Protein AF-A0A914FMY0-F1 (afdb_monomer)

Radius of gyration: 19.04 Å; Cα contacts (8 Å, |Δi|>4): 112; chains: 1; bounding box: 44×38×56 Å

Sequence (149 aa):
MNASTTNNNESKALAKAMAYLSIKFKTNTLVTIEIDVNPKRDPLFASNYSLMIDQNSVTFEKPFYKNETWKKYTYELLKNNMLQLFKDYIKTIGMECKPGILEYHVERILEFEHLLATNFSTDENIRKDFSRFINPKKVGDRDLFLKKF

Nearest PDB structures (foldseek):
  2o35-assembly1_B-2  TM=4.648E-01  e=8.181E+00  Sinorhizobium meliloti
  6nn8-asse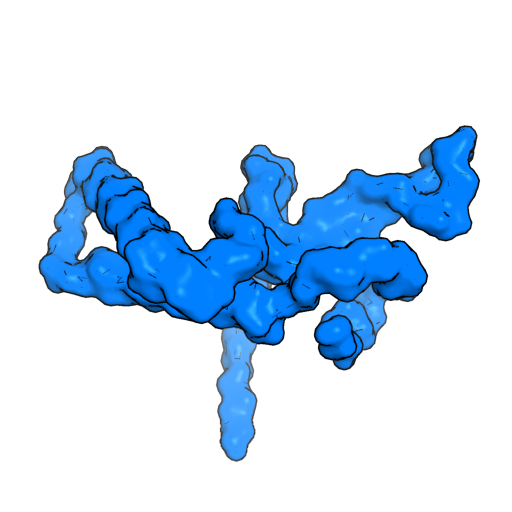mbly2_F  TM=3.853E-01  e=9.286E+00  Homo sapiens
  5oxf-assembly1_C  TM=1.979E-01  e=5.593E+00  Campylobacter jejuni

pLDDT: mean 82.82, std 15.83, range [33.44, 97.94]

Mean predicted aligned error: 8.39 Å

Solvent-accessible surface area (backbone atoms only — not comparable to full-atom values): 9305 Å² total; per-residue (Å²): 134,83,77,76,78,70,58,69,64,58,59,50,50,51,53,50,51,51,51,48,35,32,73,77,68,69,44,52,38,83,50,28,74,48,78,43,72,34,91,91,48,71,84,90,46,99,83,31,68,36,84,43,79,51,58,52,49,66,97,64,64,65,73,46,66,41,73,66,45,18,74,75,46,45,49,61,54,53,49,52,52,50,53,49,52,50,53,54,49,36,56,72,72,72,51,87,77,66,87,65,54,62,59,53,52,52,52,54,51,51,54,50,51,47,46,43,54,70,75,61,43,77,57,72,77,66,67,67,45,69,82,69,73,74,69,93,73,62,94,85,50,89,69,78,80,70,71,88,123

Secondary structure (DSSP, 8-state):
-------HHHHHHHHHHHHHHHHHH----SSEEEEEE-TTS-TTSTT-EEEEEEPPP-SS-GGGGSHHHIIIIIHHHHHHHHHHHHHHHHHHTT----TTHHHHHHHHHHHHHHHHHHHSS--HHHHT-GGGS-----TT-TTTT----

Foldseek 3Di:
DDDPPDDVVVVVVVVVVQVCCCVPVVDHAQKHWDWDFAPPDDSPDPVGIDIAIAGGDADDALVCLDDPNVVPPVVVVQLVVQLVVVVVVCVVVVHDDDPPPSSVVSVVVSVVRSCSSPPGDDDPVVVVPPVVRPDDDDPPPPCPPPDDD

Structure (mmCIF, N/CA/C/O backbone):
data_AF-A0A914FMY0-F1
#
_entry.id   AF-A0A914FMY0-F1
#
loop_
_atom_site.group_PDB
_atom_site.id
_atom_site.type_symbol
_atom_site.label_atom_id
_atom_site.label_alt_id
_atom_site.label_comp_id
_atom_site.label_asym_id
_atom_site.label_entity_id
_atom_site.label_seq_id
_atom_site.pdbx_PDB_ins_code
_atom_site.Cartn_x
_atom_site.Cartn_y
_atom_site.Cartn_z
_atom_site.occupancy
_atom_site.B_iso_or_equiv
_atom_site.auth_seq_id
_atom_site.auth_comp_id
_atom_site.auth_asym_id
_atom_site.auth_atom_id
_atom_site.pdbx_PDB_model_num
ATOM 1 N N . MET A 1 1 ? 17.159 -23.790 13.108 1.00 35.50 1 MET A N 1
ATOM 2 C CA . MET A 1 1 ? 15.981 -22.911 12.943 1.00 35.50 1 MET A CA 1
ATOM 3 C C . MET A 1 1 ? 15.170 -23.465 11.790 1.00 35.50 1 MET A C 1
ATOM 5 O O . MET A 1 1 ? 15.625 -23.394 10.657 1.00 35.50 1 MET A O 1
ATOM 9 N N . ASN A 1 2 ? 14.050 -24.122 12.087 1.00 33.44 2 ASN A N 1
ATOM 10 C CA . ASN A 1 2 ? 13.209 -24.738 11.064 1.00 33.44 2 ASN A CA 1
ATOM 11 C C . ASN A 1 2 ? 12.469 -23.633 10.313 1.00 33.44 2 ASN A C 1
ATOM 13 O O . ASN A 1 2 ? 11.680 -22.903 10.911 1.00 33.44 2 ASN A O 1
ATOM 17 N N . ALA A 1 3 ? 12.755 -23.502 9.018 1.00 42.53 3 ALA A N 1
ATOM 18 C CA . ALA A 1 3 ? 11.942 -22.710 8.116 1.00 42.53 3 ALA A CA 1
ATOM 19 C C . ALA A 1 3 ? 10.516 -23.268 8.178 1.00 42.53 3 ALA A C 1
ATOM 21 O O . ALA A 1 3 ? 10.271 -24.408 7.788 1.00 42.53 3 ALA A O 1
ATOM 22 N N . SER A 1 4 ? 9.607 -22.480 8.748 1.00 48.59 4 SER A N 1
ATOM 23 C CA . SER A 1 4 ? 8.172 -22.731 8.708 1.00 48.59 4 SER A CA 1
ATOM 24 C C . SER A 1 4 ? 7.777 -22.999 7.256 1.00 48.59 4 SER A C 1
ATOM 26 O O . SER A 1 4 ? 7.892 -22.117 6.403 1.00 48.59 4 SER A O 1
ATOM 28 N N . THR A 1 5 ? 7.374 -24.234 6.960 1.00 47.59 5 THR A N 1
ATOM 29 C CA . THR A 1 5 ? 6.731 -24.611 5.702 1.00 47.59 5 THR A CA 1
ATOM 30 C C . THR A 1 5 ? 5.421 -23.849 5.613 1.00 47.59 5 THR A C 1
ATOM 32 O O . THR A 1 5 ? 4.394 -24.297 6.120 1.00 47.59 5 THR A O 1
ATOM 35 N N . THR A 1 6 ? 5.473 -22.670 5.000 1.00 53.84 6 THR A N 1
ATOM 36 C CA . THR A 1 6 ? 4.293 -21.883 4.656 1.00 53.84 6 THR A CA 1
ATOM 37 C C . THR A 1 6 ? 3.367 -22.790 3.857 1.00 53.84 6 THR A C 1
ATOM 39 O O . THR A 1 6 ? 3.786 -23.416 2.878 1.00 53.84 6 THR A O 1
ATOM 42 N N . ASN A 1 7 ? 2.129 -22.940 4.316 1.00 60.47 7 ASN A N 1
ATOM 43 C CA . ASN A 1 7 ? 1.181 -23.858 3.712 1.00 60.47 7 ASN A CA 1
ATOM 44 C C . ASN A 1 7 ? 0.928 -23.389 2.269 1.00 60.47 7 ASN A C 1
ATOM 46 O O . ASN A 1 7 ? 0.401 -22.301 2.052 1.00 60.47 7 ASN A O 1
ATOM 50 N N . ASN A 1 8 ? 1.335 -24.183 1.271 1.00 73.19 8 ASN A N 1
ATOM 51 C CA . ASN A 1 8 ? 1.338 -23.823 -0.161 1.00 73.19 8 ASN A CA 1
ATOM 52 C C . ASN A 1 8 ? -0.014 -23.243 -0.643 1.00 73.19 8 ASN A C 1
ATOM 54 O O . ASN A 1 8 ? -0.082 -22.456 -1.587 1.00 73.19 8 ASN A O 1
ATOM 58 N N . ASN A 1 9 ? -1.108 -23.602 0.029 1.00 84.00 9 ASN A N 1
ATOM 59 C CA . ASN A 1 9 ? -2.449 -23.107 -0.259 1.00 84.00 9 ASN A CA 1
ATOM 60 C C . ASN A 1 9 ? -2.655 -21.629 0.111 1.00 84.00 9 ASN A C 1
ATOM 62 O O . ASN A 1 9 ? -3.293 -20.908 -0.654 1.00 84.00 9 ASN A O 1
ATOM 66 N N . GLU A 1 10 ? -2.092 -21.159 1.223 1.00 87.31 10 GLU A N 1
ATOM 67 C CA . GLU A 1 10 ? -2.210 -19.763 1.669 1.00 87.31 10 GLU A CA 1
ATOM 68 C C . GLU A 1 10 ? -1.428 -18.834 0.741 1.00 87.31 10 GLU A C 1
ATOM 70 O O . GLU A 1 10 ? -1.958 -17.828 0.272 1.00 87.31 10 GLU A O 1
ATOM 75 N N . SER A 1 11 ? -0.202 -19.220 0.373 1.00 85.69 11 SER A N 1
ATOM 76 C CA . SER A 1 11 ? 0.607 -18.474 -0.597 1.00 85.69 11 SER A CA 1
ATOM 77 C C . SER A 1 11 ? -0.079 -18.385 -1.963 1.00 85.69 11 SER A C 1
ATOM 79 O O . SER A 1 11 ? -0.085 -17.327 -2.589 1.00 85.69 11 SER A O 1
ATOM 81 N N . LYS A 1 12 ? -0.724 -19.470 -2.415 1.00 89.56 12 LYS A N 1
ATOM 82 C CA . LYS A 1 12 ? -1.530 -19.464 -3.647 1.00 89.56 12 LYS A CA 1
ATOM 83 C C . LYS A 1 12 ? -2.760 -18.566 -3.532 1.00 89.56 12 LYS A C 1
ATOM 85 O O . LYS A 1 12 ? -3.093 -17.887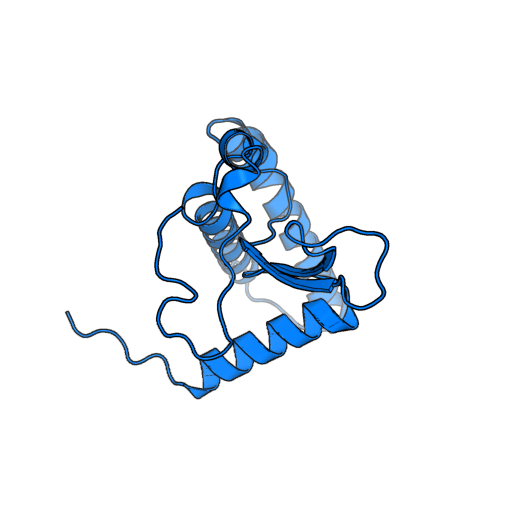 -4.501 1.00 89.56 12 LYS A O 1
ATOM 90 N N . ALA A 1 13 ? -3.448 -18.572 -2.392 1.00 92.94 13 ALA A N 1
ATOM 91 C CA . ALA A 1 13 ? -4.608 -17.717 -2.163 1.00 92.94 13 ALA A CA 1
ATOM 92 C C . ALA A 1 13 ? -4.212 -16.234 -2.177 1.00 92.94 13 ALA A C 1
ATOM 94 O O . ALA A 1 13 ? -4.847 -15.446 -2.877 1.00 92.94 13 ALA A O 1
ATOM 95 N N . LEU A 1 14 ? -3.115 -15.878 -1.504 1.00 90.81 14 LEU A N 1
ATOM 96 C CA . LEU A 1 14 ? -2.569 -14.523 -1.514 1.00 90.81 14 LEU A CA 1
ATOM 97 C C . LEU A 1 14 ? -2.181 -14.085 -2.931 1.00 90.81 14 LEU A C 1
ATOM 99 O O . LEU A 1 14 ? -2.611 -13.025 -3.378 1.00 90.81 14 LEU A O 1
ATOM 103 N N . ALA A 1 15 ? -1.449 -14.920 -3.676 1.00 89.75 15 ALA A N 1
ATOM 104 C CA . ALA A 1 15 ? -1.071 -14.613 -5.056 1.00 89.75 15 ALA A CA 1
ATOM 105 C C . ALA A 1 15 ? -2.297 -14.385 -5.959 1.00 89.75 15 ALA A C 1
ATOM 107 O O . ALA A 1 15 ? -2.315 -13.455 -6.765 1.00 89.75 15 ALA A O 1
ATOM 108 N N . LYS A 1 16 ? -3.355 -15.193 -5.797 1.00 92.81 16 LYS A N 1
ATOM 109 C CA . LYS A 1 16 ? -4.622 -15.010 -6.521 1.00 92.81 16 LYS A CA 1
ATOM 110 C C . LYS A 1 16 ? -5.325 -13.711 -6.133 1.00 92.81 16 LYS A C 1
ATOM 112 O O . LYS A 1 16 ? -5.807 -13.015 -7.021 1.00 92.81 16 LYS A O 1
ATOM 117 N N . ALA A 1 17 ? -5.375 -13.379 -4.844 1.00 93.69 17 ALA A N 1
ATOM 118 C CA . ALA A 1 17 ? -5.966 -12.132 -4.369 1.00 93.69 17 ALA A CA 1
ATOM 119 C C . ALA A 1 17 ? -5.218 -10.914 -4.931 1.00 93.69 17 ALA A C 1
ATOM 121 O O . ALA A 1 17 ? -5.844 -10.012 -5.482 1.00 93.69 17 ALA A O 1
ATOM 122 N N . MET A 1 18 ? -3.883 -10.927 -4.891 1.00 93.06 18 MET A N 1
ATOM 123 C CA . MET A 1 18 ? -3.051 -9.874 -5.479 1.00 93.06 18 MET A CA 1
ATOM 124 C C . MET A 1 18 ? -3.293 -9.724 -6.984 1.00 93.06 18 MET A C 1
ATOM 126 O O . MET A 1 18 ? -3.510 -8.614 -7.468 1.00 93.06 18 MET A O 1
ATOM 130 N N . ALA A 1 19 ? -3.305 -10.837 -7.724 1.00 90.44 19 ALA A N 1
ATOM 131 C CA . ALA A 1 19 ? -3.569 -10.821 -9.160 1.00 90.44 19 ALA A CA 1
ATOM 132 C C . ALA A 1 19 ? -4.973 -10.282 -9.474 1.00 90.44 19 ALA A C 1
ATOM 134 O O . ALA A 1 19 ? -5.142 -9.501 -10.408 1.00 90.44 19 ALA A O 1
ATOM 135 N N . TYR A 1 20 ? -5.978 -10.658 -8.679 1.00 94.50 20 TYR A N 1
ATOM 136 C CA . TYR A 1 20 ? -7.340 -10.155 -8.828 1.00 94.50 20 TYR A CA 1
ATOM 137 C C . TYR A 1 20 ? -7.409 -8.637 -8.620 1.00 94.50 20 TYR A C 1
ATOM 139 O O . TYR A 1 20 ? -7.973 -7.943 -9.466 1.00 94.50 20 TYR A O 1
ATOM 147 N N . LEU A 1 21 ? -6.789 -8.118 -7.553 1.00 93.81 21 LEU A N 1
ATOM 148 C CA . LEU A 1 21 ? -6.737 -6.679 -7.271 1.00 93.81 21 LEU A CA 1
ATOM 149 C C . LEU A 1 21 ? -6.060 -5.893 -8.403 1.00 93.81 21 LEU A C 1
ATOM 151 O O . LEU A 1 21 ? -6.613 -4.902 -8.884 1.00 93.81 21 LEU A O 1
ATOM 155 N N . SER A 1 22 ? -4.917 -6.377 -8.889 1.00 92.19 22 SER A N 1
ATOM 156 C CA . SER A 1 22 ? -4.181 -5.741 -9.986 1.00 92.19 22 SER A CA 1
ATOM 157 C C . SER A 1 22 ? -4.983 -5.755 -11.295 1.00 92.19 22 SER A C 1
ATOM 159 O O . SER A 1 22 ? -5.171 -4.720 -11.933 1.00 92.19 22 SER A O 1
ATOM 161 N N . ILE A 1 23 ? -5.552 -6.901 -11.682 1.00 90.12 23 ILE A N 1
ATOM 162 C CA . ILE A 1 23 ? -6.258 -7.030 -12.965 1.00 90.12 23 ILE A CA 1
ATOM 163 C C . ILE A 1 23 ? -7.587 -6.269 -12.958 1.00 90.12 23 ILE A C 1
ATOM 165 O O . ILE A 1 23 ? -7.897 -5.589 -13.940 1.00 90.12 23 ILE A O 1
ATOM 169 N N . LYS A 1 24 ? -8.380 -6.397 -11.885 1.00 95.19 24 LYS A N 1
ATOM 170 C CA . LYS A 1 24 ? -9.746 -5.856 -11.825 1.00 95.19 24 LYS A CA 1
ATOM 171 C C . LYS A 1 24 ? -9.809 -4.405 -11.385 1.00 95.19 24 LYS A C 1
ATOM 173 O O . LYS A 1 24 ? -10.602 -3.661 -11.950 1.00 95.19 24 LYS A O 1
ATOM 178 N N . PHE A 1 25 ? -8.989 -4.012 -10.417 1.00 92.88 25 PHE A N 1
ATOM 179 C CA . PHE A 1 25 ? -9.061 -2.682 -9.808 1.00 92.88 25 PHE A CA 1
ATOM 180 C C . PHE A 1 25 ? -7.834 -1.821 -10.091 1.00 92.88 25 PHE A C 1
ATOM 182 O O . PHE A 1 25 ? -7.777 -0.686 -9.631 1.00 92.88 25 PHE A O 1
ATOM 189 N N . LYS A 1 26 ? -6.857 -2.338 -10.852 1.00 90.44 26 LYS A N 1
ATOM 190 C CA . LYS A 1 26 ? -5.583 -1.650 -11.116 1.00 90.44 26 LYS A CA 1
ATOM 191 C C . LYS A 1 26 ? -4.850 -1.278 -9.826 1.00 90.44 26 LYS A C 1
ATOM 193 O O . LYS A 1 26 ? -4.116 -0.299 -9.774 1.00 90.44 26 LYS A O 1
ATOM 198 N N . THR A 1 27 ? -5.044 -2.081 -8.780 1.00 91.38 27 THR A N 1
ATOM 199 C CA . THR A 1 27 ? -4.427 -1.879 -7.471 1.00 91.38 27 THR A CA 1
ATOM 200 C C . THR A 1 27 ? -3.286 -2.871 -7.295 1.00 91.38 27 THR A C 1
ATOM 202 O O . THR A 1 27 ? -3.497 -4.034 -6.946 1.00 91.38 27 THR A O 1
ATOM 205 N N . ASN A 1 28 ? -2.069 -2.407 -7.561 1.00 91.69 28 ASN A N 1
ATOM 206 C CA . ASN A 1 28 ? -0.851 -3.153 -7.264 1.00 91.69 28 ASN A CA 1
ATOM 207 C C . ASN A 1 28 ? -0.552 -3.094 -5.755 1.00 91.69 28 ASN A C 1
ATOM 209 O O . ASN A 1 28 ? -0.871 -2.110 -5.094 1.00 91.69 28 ASN A O 1
ATOM 213 N N . THR A 1 29 ? 0.016 -4.169 -5.197 1.00 90.69 29 THR A N 1
ATOM 214 C CA . THR A 1 29 ? 0.250 -4.305 -3.743 1.00 90.69 29 THR A CA 1
ATOM 215 C C . THR A 1 29 ? 1.686 -4.752 -3.457 1.00 90.69 29 THR A C 1
ATOM 217 O O . THR A 1 29 ? 2.613 -3.973 -3.644 1.00 90.69 29 THR A O 1
ATOM 220 N N . LEU A 1 30 ? 1.919 -6.005 -3.052 1.00 90.81 30 LEU A N 1
ATOM 221 C CA . LEU A 1 30 ? 3.258 -6.497 -2.684 1.00 90.81 30 LEU A CA 1
ATOM 222 C C . LEU A 1 30 ? 4.218 -6.588 -3.876 1.00 90.81 30 LEU A C 1
ATOM 224 O O . LEU A 1 30 ? 5.430 -6.568 -3.695 1.00 90.81 30 LEU A O 1
ATOM 228 N N . VAL A 1 31 ? 3.668 -6.706 -5.083 1.00 88.44 31 VAL A N 1
ATOM 229 C CA . VAL A 1 31 ? 4.396 -6.750 -6.350 1.00 88.44 31 VAL A CA 1
ATOM 230 C C . VAL A 1 31 ? 3.605 -5.925 -7.354 1.00 88.44 31 VAL A C 1
ATOM 232 O O . VAL A 1 31 ? 2.377 -6.041 -7.419 1.00 88.44 31 VAL A O 1
ATOM 235 N N . THR A 1 32 ? 4.308 -5.101 -8.121 1.00 88.19 32 THR A N 1
ATOM 236 C CA . THR A 1 32 ? 3.719 -4.294 -9.190 1.00 88.19 32 THR A CA 1
ATOM 237 C C . THR A 1 32 ? 3.861 -5.055 -10.498 1.00 88.19 32 THR A C 1
ATOM 239 O O . THR A 1 32 ? 4.954 -5.503 -10.839 1.00 88.19 32 THR A O 1
ATOM 242 N N . ILE A 1 33 ? 2.744 -5.260 -11.197 1.00 86.69 33 ILE A N 1
ATOM 243 C CA . ILE A 1 33 ? 2.705 -6.005 -12.456 1.00 86.69 33 ILE A CA 1
ATOM 244 C C . ILE A 1 33 ? 2.113 -5.099 -13.523 1.00 86.69 33 ILE A C 1
ATOM 246 O O . ILE A 1 33 ? 0.980 -4.635 -13.388 1.00 86.69 33 ILE A O 1
ATOM 250 N N . GLU A 1 34 ? 2.870 -4.877 -14.591 1.00 85.81 34 GLU A N 1
ATOM 251 C CA . GLU A 1 34 ? 2.487 -3.977 -15.676 1.00 85.81 34 GLU A CA 1
ATOM 252 C C . GLU A 1 34 ? 2.855 -4.569 -17.036 1.00 85.81 34 GLU A C 1
ATOM 254 O O . GLU A 1 34 ? 3.682 -5.472 -17.147 1.00 85.81 34 GLU A O 1
ATOM 259 N N . ILE A 1 35 ? 2.203 -4.081 -18.088 1.00 86.62 35 ILE A N 1
ATOM 260 C CA . ILE A 1 35 ? 2.581 -4.368 -19.470 1.00 86.62 35 ILE A CA 1
ATOM 261 C C . ILE A 1 35 ? 2.991 -3.034 -20.066 1.00 86.62 35 ILE A C 1
ATOM 263 O O . ILE A 1 35 ? 2.147 -2.154 -20.213 1.00 86.62 35 ILE A O 1
ATOM 267 N N . ASP A 1 36 ? 4.268 -2.906 -20.404 1.00 82.62 36 ASP A N 1
ATOM 268 C CA . ASP A 1 36 ? 4.822 -1.670 -20.950 1.00 82.62 36 ASP A CA 1
ATOM 269 C C . ASP A 1 36 ? 5.750 -1.961 -22.133 1.00 82.62 36 ASP A C 1
ATOM 271 O O . ASP A 1 36 ? 6.079 -3.120 -22.422 1.00 82.62 36 ASP A O 1
ATOM 275 N N . VAL A 1 37 ? 6.131 -0.909 -22.853 1.00 81.00 37 VAL A N 1
ATOM 276 C CA . VAL A 1 37 ? 7.059 -0.961 -23.972 1.00 81.00 37 VAL A CA 1
ATOM 277 C C . VAL A 1 37 ? 8.377 -1.568 -23.500 1.00 81.00 37 VAL A C 1
ATOM 279 O O . VAL A 1 37 ? 8.968 -1.180 -22.497 1.00 81.00 37 VAL A O 1
ATOM 282 N N . ASN A 1 38 ? 8.850 -2.560 -24.239 1.00 76.62 38 ASN A N 1
ATOM 283 C CA . ASN A 1 38 ? 10.098 -3.235 -24.000 1.00 76.62 38 ASN A CA 1
ATOM 284 C C . ASN A 1 38 ? 11.242 -2.256 -24.295 1.00 76.62 38 ASN A C 1
ATOM 286 O O . ASN A 1 38 ? 11.464 -1.932 -25.464 1.00 76.62 38 ASN A O 1
ATOM 290 N N . PRO A 1 39 ? 12.030 -1.852 -23.285 1.00 67.25 39 PRO A N 1
ATOM 291 C CA . PRO A 1 39 ? 13.068 -0.838 -23.458 1.00 67.25 39 PRO A CA 1
ATOM 292 C C . PRO A 1 39 ? 14.234 -1.302 -24.352 1.00 67.25 39 PRO A C 1
ATOM 294 O O . PRO A 1 39 ? 15.090 -0.499 -24.706 1.00 67.25 39 PRO A O 1
ATOM 297 N N . LYS A 1 40 ? 14.298 -2.593 -24.721 1.00 65.31 40 LYS A N 1
ATOM 298 C CA . LYS A 1 40 ? 15.311 -3.160 -25.631 1.00 65.31 40 LYS A CA 1
ATOM 299 C C . LYS A 1 40 ? 14.889 -3.183 -27.102 1.00 65.31 40 LYS A C 1
ATOM 301 O O . LYS A 1 40 ? 15.686 -3.626 -27.928 1.00 65.31 40 LYS A O 1
ATOM 306 N N . ARG A 1 41 ? 13.649 -2.821 -27.439 1.00 62.38 41 ARG A N 1
ATOM 307 C CA . ARG A 1 41 ? 13.136 -2.899 -28.814 1.00 62.38 41 ARG A CA 1
ATOM 308 C C . ARG A 1 41 ? 12.764 -1.515 -29.324 1.00 62.38 41 ARG A C 1
ATOM 310 O O . ARG A 1 41 ? 12.280 -0.686 -28.564 1.00 62.38 41 ARG A O 1
ATOM 317 N N . ASP A 1 42 ? 13.018 -1.284 -30.610 1.00 57.44 42 ASP A N 1
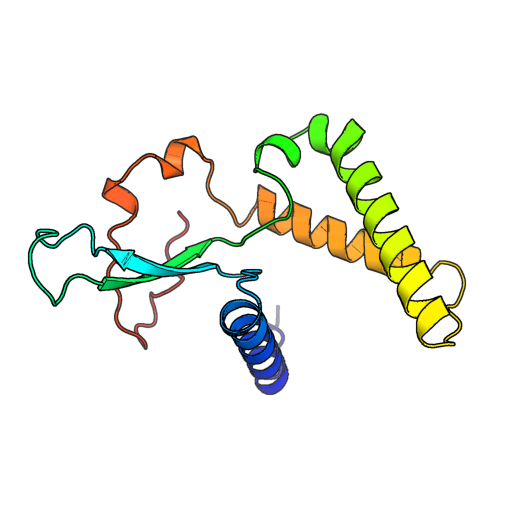ATOM 318 C CA . ASP A 1 42 ? 12.606 -0.062 -31.301 1.00 57.44 42 ASP A CA 1
ATOM 319 C C . ASP A 1 42 ? 11.083 0.103 -31.155 1.00 57.44 42 ASP A C 1
ATOM 321 O O . ASP A 1 42 ? 10.373 -0.795 -31.612 1.00 57.44 42 ASP A O 1
ATOM 325 N N . PRO A 1 43 ? 10.580 1.202 -30.552 1.00 57.50 43 PRO A N 1
ATOM 326 C CA . PRO A 1 43 ? 9.166 1.422 -30.240 1.00 57.50 43 PRO A CA 1
ATOM 327 C C . PRO A 1 43 ? 8.222 1.416 -31.459 1.00 57.50 43 PRO A C 1
ATOM 329 O O . PRO A 1 43 ? 7.009 1.340 -31.267 1.00 57.50 43 PRO A O 1
ATOM 332 N N . LEU A 1 44 ? 8.735 1.404 -32.694 1.00 57.34 44 LEU A N 1
ATOM 333 C CA . LEU A 1 44 ? 7.947 1.469 -33.931 1.00 57.34 44 LEU A CA 1
ATOM 334 C C . LEU A 1 44 ? 7.417 0.118 -34.471 1.00 57.34 44 LEU A C 1
ATOM 336 O O . LEU A 1 44 ? 6.716 0.111 -35.482 1.00 57.34 44 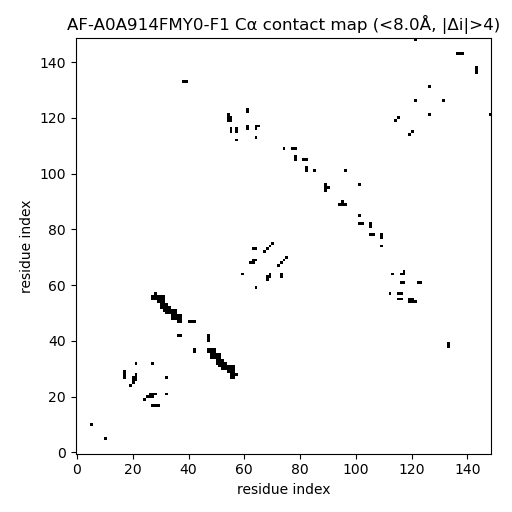LEU A O 1
ATOM 340 N N . PHE A 1 45 ? 7.685 -1.025 -33.825 1.00 50.72 45 PHE A N 1
ATOM 341 C CA . PHE A 1 45 ? 7.256 -2.357 -34.299 1.00 50.72 45 PHE A CA 1
ATOM 342 C C . PHE A 1 45 ? 6.204 -3.048 -33.401 1.00 50.72 45 PHE A C 1
ATOM 344 O O . PHE A 1 45 ? 6.265 -3.039 -32.184 1.00 50.72 45 PHE A O 1
ATOM 351 N N . ALA A 1 46 ? 5.231 -3.756 -33.979 1.00 48.44 46 ALA A N 1
ATOM 352 C CA . ALA A 1 46 ? 4.062 -4.303 -33.260 1.00 48.44 46 ALA A CA 1
ATOM 353 C C . ALA A 1 46 ? 4.331 -5.390 -32.175 1.00 48.44 46 ALA A C 1
ATOM 355 O O . ALA A 1 46 ? 3.390 -5.880 -31.557 1.00 48.44 46 ALA A O 1
ATOM 356 N N . SER A 1 47 ? 5.588 -5.774 -31.901 1.00 59.41 47 SER A N 1
ATOM 357 C CA . SER A 1 47 ? 5.972 -6.807 -30.908 1.00 59.41 47 SER A CA 1
ATOM 358 C C . SER A 1 47 ? 6.701 -6.232 -29.681 1.00 59.41 47 SER A C 1
ATOM 360 O O . SER A 1 47 ? 7.644 -6.828 -29.151 1.00 59.41 47 SER A O 1
ATOM 362 N N . ASN A 1 48 ? 6.269 -5.045 -29.255 1.00 75.75 48 ASN A N 1
ATOM 363 C CA . ASN A 1 48 ? 7.032 -4.158 -28.382 1.00 75.75 48 ASN A CA 1
ATOM 364 C C . ASN A 1 48 ? 6.616 -4.130 -26.925 1.00 75.75 48 ASN A C 1
ATOM 366 O O . ASN A 1 48 ? 7.195 -3.352 -26.193 1.00 75.75 48 ASN A O 1
ATOM 370 N N . TYR A 1 49 ? 5.671 -4.945 -26.471 1.00 81.19 49 TYR A N 1
ATOM 371 C CA . TYR A 1 49 ? 5.281 -4.940 -25.062 1.00 81.19 49 TYR A CA 1
ATOM 372 C C . TYR A 1 49 ? 5.918 -6.096 -24.301 1.00 81.19 49 TYR A C 1
ATOM 374 O O . TYR A 1 49 ? 6.215 -7.158 -24.854 1.00 81.19 49 TYR A O 1
ATOM 382 N N . SER A 1 50 ? 6.180 -5.900 -23.018 1.00 81.38 50 SER A N 1
ATOM 383 C CA . SER A 1 50 ? 6.689 -6.942 -22.134 1.00 81.38 50 SER A CA 1
ATOM 384 C C . SER A 1 50 ? 6.041 -6.833 -20.765 1.00 81.38 50 SER A C 1
ATOM 386 O O . SER A 1 50 ? 5.679 -5.748 -20.318 1.00 81.38 50 SER A O 1
ATOM 388 N N . LEU A 1 51 ? 5.868 -7.989 -20.126 1.00 84.19 51 LEU A N 1
ATOM 389 C CA . LEU A 1 51 ? 5.429 -8.053 -18.743 1.00 84.19 51 LEU A CA 1
ATOM 390 C C . LEU A 1 51 ? 6.559 -7.524 -17.858 1.00 84.19 51 LEU A C 1
ATOM 392 O O . LEU A 1 51 ? 7.647 -8.101 -17.837 1.00 84.19 51 LEU A O 1
ATOM 396 N N . MET A 1 52 ? 6.276 -6.450 -17.139 1.00 84.19 52 MET A N 1
ATOM 397 C CA . MET A 1 52 ? 7.164 -5.836 -16.168 1.00 84.19 52 MET A CA 1
ATOM 398 C C . MET A 1 52 ? 6.720 -6.247 -14.768 1.00 84.19 52 MET A C 1
ATOM 400 O O . MET A 1 52 ? 5.532 -6.215 -14.439 1.00 84.19 52 MET A O 1
ATOM 404 N N . ILE A 1 53 ? 7.689 -6.667 -13.959 1.00 84.94 53 ILE A N 1
ATOM 405 C CA . ILE A 1 53 ? 7.506 -6.973 -12.542 1.00 84.94 53 ILE A CA 1
ATOM 406 C C . ILE A 1 53 ? 8.426 -6.031 -11.780 1.00 84.94 53 ILE A C 1
ATOM 408 O O . ILE A 1 53 ? 9.643 -6.094 -11.955 1.00 84.94 53 ILE A O 1
ATOM 412 N N . ASP A 1 54 ? 7.841 -5.177 -10.952 1.00 84.25 54 ASP A N 1
ATOM 413 C CA . ASP A 1 54 ? 8.562 -4.207 -10.130 1.00 84.25 54 ASP A CA 1
ATOM 414 C C . ASP A 1 54 ? 8.223 -4.406 -8.641 1.00 84.25 54 ASP A C 1
ATOM 416 O O . ASP A 1 54 ? 7.369 -5.219 -8.261 1.00 84.25 54 ASP A O 1
ATOM 420 N N . GLN A 1 55 ? 8.932 -3.673 -7.789 1.00 85.69 55 GLN A N 1
ATOM 421 C CA . GLN A 1 55 ? 8.776 -3.642 -6.342 1.00 85.69 55 GLN A CA 1
ATOM 422 C C . GLN A 1 55 ? 7.337 -3.354 -5.884 1.00 85.69 55 GLN A C 1
ATOM 424 O O . GLN A 1 55 ? 6.444 -2.987 -6.652 1.00 85.69 55 GLN A O 1
ATOM 429 N N . ASN A 1 56 ? 7.120 -3.492 -4.581 1.00 89.94 56 ASN A N 1
ATOM 430 C CA . ASN A 1 56 ? 5.856 -3.193 -3.924 1.00 89.94 56 ASN A CA 1
ATOM 431 C C . ASN A 1 56 ? 5.369 -1.755 -4.170 1.00 89.94 56 ASN A C 1
ATOM 433 O O . ASN A 1 56 ? 6.134 -0.786 -4.132 1.00 89.94 56 ASN A O 1
ATOM 437 N N . SER A 1 57 ? 4.053 -1.639 -4.302 1.00 89.25 57 SER A N 1
ATOM 438 C CA . SER A 1 57 ? 3.299 -0.394 -4.250 1.00 89.25 57 SER A CA 1
ATOM 439 C C . SER A 1 57 ? 2.862 -0.134 -2.805 1.00 89.25 57 SER A C 1
ATOM 441 O O . SER A 1 57 ? 2.326 -1.019 -2.139 1.00 89.25 57 SER A O 1
ATOM 443 N N . VAL A 1 58 ? 3.135 1.068 -2.304 1.00 90.88 5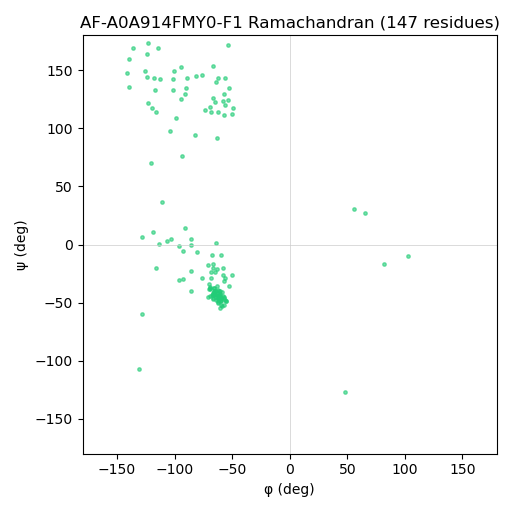8 VAL A N 1
ATOM 444 C CA . VAL A 1 58 ? 2.744 1.538 -0.961 1.00 90.88 58 VAL A CA 1
ATOM 445 C C . VAL A 1 58 ? 1.944 2.828 -1.110 1.00 90.88 58 VAL A C 1
ATOM 447 O O . VAL A 1 58 ? 1.961 3.431 -2.181 1.00 90.88 58 VAL A O 1
ATOM 450 N N . THR A 1 59 ? 1.231 3.237 -0.063 1.00 92.25 59 THR A N 1
ATOM 451 C CA . THR A 1 59 ? 0.240 4.320 -0.138 1.00 92.25 59 THR A CA 1
ATOM 452 C C . THR A 1 59 ? 0.845 5.670 -0.527 1.00 92.25 59 THR A C 1
ATOM 454 O O . THR A 1 59 ? 0.263 6.397 -1.328 1.00 92.25 59 THR A O 1
ATOM 457 N N . PHE A 1 60 ? 2.012 6.011 0.022 1.00 91.94 60 PHE A N 1
ATOM 458 C CA . PHE A 1 60 ? 2.716 7.262 -0.266 1.00 91.94 60 PHE A CA 1
ATOM 459 C C . PHE A 1 60 ? 4.048 7.026 -0.984 1.00 91.94 60 PHE A C 1
ATOM 461 O O . PHE A 1 60 ? 4.577 5.920 -1.048 1.00 91.94 60 PHE A O 1
ATOM 468 N N . GLU A 1 61 ? 4.662 8.089 -1.493 1.00 88.12 61 GLU A N 1
ATOM 469 C CA . GLU A 1 61 ? 6.032 7.992 -1.990 1.00 88.12 61 GLU A CA 1
ATOM 470 C C . GLU A 1 61 ? 7.027 7.707 -0.851 1.00 88.12 61 GLU A C 1
ATOM 472 O O . GLU A 1 61 ? 6.821 8.072 0.310 1.00 88.12 61 GLU A O 1
ATOM 477 N N . LYS A 1 62 ? 8.164 7.081 -1.178 1.00 86.25 62 LYS A N 1
ATOM 478 C CA . LYS A 1 62 ? 9.162 6.626 -0.191 1.00 86.25 62 LYS A CA 1
ATOM 479 C C . LYS A 1 62 ? 9.639 7.699 0.804 1.00 86.25 62 LYS A C 1
ATOM 481 O O . LYS A 1 62 ? 9.851 7.335 1.963 1.00 86.25 62 LYS A O 1
ATOM 486 N N . PRO A 1 63 ? 9.789 8.993 0.448 1.00 88.75 63 PRO A N 1
ATOM 487 C CA . PRO A 1 63 ? 10.163 10.027 1.415 1.00 88.75 63 PRO A CA 1
ATOM 488 C C . PRO A 1 63 ? 9.221 10.133 2.626 1.00 88.75 63 PRO A C 1
ATOM 490 O O . PRO A 1 63 ? 9.682 10.462 3.718 1.00 88.75 63 PRO A O 1
ATOM 493 N N . PHE A 1 64 ? 7.937 9.789 2.475 1.00 93.56 64 PHE A N 1
ATOM 494 C CA . PHE A 1 64 ? 6.952 9.830 3.562 1.00 93.56 64 PHE A CA 1
ATOM 495 C C . PHE A 1 64 ? 7.158 8.744 4.625 1.00 93.56 64 PHE A C 1
ATOM 497 O O . PHE A 1 64 ? 6.659 8.883 5.742 1.00 93.56 64 PHE A O 1
ATOM 504 N N . TYR A 1 65 ? 7.923 7.695 4.315 1.00 93.69 65 TYR A N 1
ATOM 505 C CA . TYR A 1 65 ? 8.240 6.600 5.239 1.00 93.69 65 TYR A CA 1
ATOM 506 C C . TYR A 1 65 ? 9.597 6.789 5.936 1.00 93.69 65 TYR A C 1
ATOM 508 O O . TYR A 1 65 ? 9.988 5.971 6.772 1.00 93.69 65 TYR A O 1
ATOM 516 N N . LYS A 1 66 ? 10.334 7.865 5.622 1.00 90.44 66 LYS A N 1
ATOM 517 C CA . LYS A 1 66 ? 11.663 8.131 6.188 1.00 90.44 66 LYS A CA 1
ATOM 518 C C . LYS A 1 66 ? 11.575 8.963 7.475 1.00 90.44 66 LYS A C 1
ATOM 520 O O . LYS A 1 66 ? 10.914 9.999 7.524 1.00 90.44 66 LYS A O 1
ATOM 525 N N . ASN A 1 67 ? 12.334 8.537 8.488 1.00 88.88 67 ASN A N 1
ATOM 526 C CA . ASN A 1 67 ? 12.689 9.304 9.689 1.00 88.88 67 ASN A CA 1
ATOM 527 C C . ASN A 1 67 ? 11.497 10.003 10.378 1.00 88.88 67 ASN A C 1
ATOM 529 O O . ASN A 1 67 ? 10.501 9.375 10.737 1.00 88.88 67 ASN A O 1
ATOM 533 N N . GLU A 1 68 ? 11.637 11.311 10.592 1.00 91.88 68 GLU A N 1
ATOM 534 C CA . GLU A 1 68 ? 10.692 12.172 11.292 1.00 91.88 68 GLU A CA 1
ATOM 535 C C . GLU A 1 68 ? 9.384 12.356 10.525 1.00 91.88 68 GLU A C 1
ATOM 537 O O . GLU A 1 68 ? 8.349 12.517 11.160 1.00 91.88 68 GLU A O 1
ATOM 542 N N . THR A 1 69 ? 9.395 12.281 9.189 1.00 93.88 69 THR A N 1
ATOM 543 C CA . THR A 1 69 ? 8.173 12.422 8.385 1.00 93.88 69 THR A CA 1
ATOM 544 C C . THR A 1 69 ? 7.184 11.309 8.705 1.00 93.88 69 THR A C 1
ATOM 546 O O . THR A 1 69 ? 6.014 11.579 8.977 1.00 93.88 69 THR A O 1
ATOM 549 N N . TRP A 1 70 ? 7.680 10.067 8.759 1.00 95.06 70 TRP A N 1
ATOM 550 C CA . TRP A 1 70 ? 6.873 8.917 9.157 1.00 95.06 70 TRP A CA 1
ATOM 551 C C . TRP A 1 70 ? 6.310 9.094 10.564 1.00 95.06 70 TRP A C 1
ATOM 553 O O . TRP A 1 70 ? 5.099 9.021 10.759 1.00 95.06 70 TRP A O 1
ATOM 563 N N . LYS A 1 71 ? 7.192 9.381 11.528 1.00 93.44 71 LYS A N 1
ATOM 564 C CA . LYS A 1 71 ? 6.837 9.455 12.950 1.00 93.44 71 LYS A CA 1
ATOM 565 C C . LYS A 1 71 ? 5.885 10.603 13.283 1.00 93.44 71 LYS A C 1
ATOM 567 O O . LYS A 1 71 ? 5.044 10.439 14.155 1.00 93.44 71 LYS A O 1
ATOM 572 N N . LYS A 1 72 ? 6.037 11.764 12.638 1.00 92.50 72 LYS A N 1
ATOM 573 C CA . LYS A 1 72 ? 5.279 12.979 12.981 1.00 92.50 72 LYS A CA 1
ATOM 574 C C . LYS A 1 72 ? 3.998 13.154 12.181 1.00 92.50 72 LYS A C 1
ATOM 576 O O . LYS A 1 72 ? 3.078 13.787 12.684 1.00 92.50 72 LYS A O 1
ATOM 581 N N . TYR A 1 73 ? 3.951 12.649 10.950 1.00 94.19 73 TYR A N 1
ATOM 582 C CA . TYR A 1 73 ? 2.865 12.975 10.025 1.00 94.19 73 TYR A CA 1
ATOM 583 C C . TYR A 1 73 ? 2.231 11.726 9.421 1.00 94.19 73 TYR A C 1
ATOM 585 O O . TYR A 1 73 ? 1.039 11.489 9.609 1.00 94.19 73 TYR A O 1
ATOM 593 N N . THR A 1 74 ? 3.014 10.913 8.711 1.00 96.25 74 THR A N 1
ATOM 594 C CA . THR A 1 74 ? 2.465 9.840 7.869 1.00 96.25 74 THR A CA 1
ATOM 595 C C . THR A 1 74 ? 1.797 8.738 8.686 1.00 96.25 74 THR A C 1
ATOM 597 O O . THR A 1 74 ? 0.719 8.280 8.311 1.00 96.25 74 THR A O 1
ATOM 600 N N . TYR A 1 75 ? 2.407 8.327 9.804 1.00 96.94 75 TYR A N 1
ATOM 601 C CA . TYR A 1 75 ? 1.891 7.237 10.632 1.00 96.94 75 TYR A CA 1
ATOM 602 C C . TYR A 1 75 ? 0.494 7.550 11.174 1.00 96.94 75 TYR A C 1
ATOM 604 O O . TYR A 1 75 ? -0.445 6.798 10.927 1.00 96.94 75 TYR A O 1
ATOM 612 N N . GLU A 1 76 ? 0.339 8.689 11.852 1.00 96.12 76 GLU A N 1
ATOM 613 C CA . GLU A 1 76 ? -0.941 9.087 12.446 1.00 96.12 76 GLU A CA 1
ATOM 614 C C . GLU A 1 76 ? -2.009 9.361 11.383 1.00 96.12 76 GLU A C 1
ATOM 616 O O . GLU A 1 76 ? -3.166 8.980 11.557 1.00 96.12 76 GLU A O 1
ATOM 621 N N . LEU A 1 77 ? -1.631 9.955 10.245 1.00 96.69 77 LEU A N 1
ATOM 622 C CA . LEU A 1 77 ? -2.555 10.166 9.131 1.00 96.69 77 LEU A CA 1
ATOM 623 C C . LEU A 1 77 ? -3.116 8.837 8.605 1.00 96.69 77 LEU A C 1
ATOM 625 O O . LEU A 1 77 ? -4.333 8.674 8.502 1.00 96.69 77 LEU A O 1
ATOM 629 N N . LEU A 1 78 ? -2.243 7.875 8.289 1.00 96.81 78 LEU A N 1
ATOM 630 C CA . LEU A 1 78 ? -2.666 6.570 7.781 1.00 96.81 78 LEU A CA 1
ATOM 631 C C . LEU A 1 78 ? -3.441 5.773 8.835 1.00 96.81 78 LEU A C 1
ATOM 633 O O . LEU A 1 78 ? -4.454 5.155 8.503 1.00 96.81 78 LEU A O 1
ATOM 637 N N . LYS A 1 79 ? -3.006 5.817 10.101 1.00 97.50 79 LYS A N 1
ATOM 638 C CA . LYS A 1 79 ? -3.690 5.167 11.224 1.00 97.50 79 LYS A CA 1
ATOM 639 C C . LYS A 1 79 ? -5.123 5.660 11.356 1.00 97.50 79 LYS A C 1
ATOM 641 O O . LYS A 1 79 ? -6.044 4.846 11.368 1.00 97.50 79 LYS A O 1
ATOM 646 N N . ASN A 1 80 ? -5.322 6.974 11.397 1.00 97.06 80 ASN A N 1
ATOM 647 C CA . ASN A 1 80 ? -6.649 7.562 11.553 1.00 97.06 80 ASN A CA 1
ATOM 648 C C . ASN A 1 80 ? -7.551 7.264 10.352 1.00 97.06 80 ASN A C 1
ATOM 650 O O . ASN A 1 80 ? -8.700 6.864 10.542 1.00 97.06 80 ASN A O 1
ATOM 654 N N . ASN A 1 81 ? -7.023 7.362 9.129 1.00 97.25 81 ASN A N 1
ATOM 655 C CA . ASN A 1 81 ? -7.784 7.045 7.920 1.00 97.25 81 ASN A CA 1
ATOM 656 C C . ASN A 1 81 ? -8.216 5.573 7.878 1.00 97.25 81 ASN A C 1
ATOM 658 O O . ASN A 1 81 ? -9.376 5.283 7.586 1.00 97.25 81 ASN A O 1
ATOM 662 N N . MET A 1 82 ? -7.318 4.637 8.204 1.00 96.56 82 MET A N 1
ATOM 663 C CA . MET A 1 82 ? -7.659 3.212 8.242 1.00 96.56 82 MET A CA 1
ATOM 664 C C . MET A 1 82 ? -8.644 2.882 9.357 1.00 96.56 82 MET A C 1
ATOM 666 O O . MET A 1 82 ? -9.603 2.151 9.119 1.00 96.56 82 MET A O 1
ATOM 670 N N . LEU A 1 83 ? -8.443 3.428 10.559 1.00 97.19 83 LEU A N 1
ATOM 671 C CA . LEU A 1 83 ? -9.384 3.244 11.661 1.00 97.19 83 LEU A CA 1
ATOM 672 C C . LEU A 1 83 ? -10.781 3.718 11.274 1.00 97.19 83 LEU A C 1
ATOM 674 O O . LEU A 1 83 ? -11.745 2.996 11.516 1.00 97.19 83 LEU A O 1
ATOM 678 N N . GLN A 1 84 ? -10.888 4.896 10.660 1.00 96.69 84 GLN A N 1
ATOM 679 C CA . GLN A 1 84 ? -12.165 5.437 10.214 1.00 96.69 84 GLN A CA 1
ATOM 680 C C . GLN A 1 84 ? -12.808 4.536 9.153 1.00 96.69 84 GLN A C 1
ATOM 682 O O . GLN A 1 84 ? -13.945 4.106 9.332 1.00 96.69 84 GLN A O 1
ATOM 687 N N . LEU A 1 85 ? -12.055 4.159 8.114 1.00 96.50 85 LEU A N 1
ATOM 688 C CA . LEU A 1 85 ? -12.537 3.279 7.047 1.00 96.50 85 LEU A CA 1
ATOM 689 C C . LEU A 1 85 ? -13.071 1.949 7.592 1.00 96.50 85 LEU A C 1
ATOM 691 O O . LEU A 1 85 ? -14.169 1.521 7.237 1.00 96.50 85 LEU A O 1
ATOM 695 N N . PHE A 1 86 ? -12.310 1.287 8.466 1.00 96.12 86 PHE A N 1
ATOM 696 C CA . PHE A 1 86 ? -12.734 0.012 9.032 1.00 96.12 86 PHE A CA 1
ATOM 697 C C . PHE A 1 86 ? -13.920 0.168 9.985 1.00 96.12 86 PHE A C 1
ATOM 699 O O . PHE A 1 86 ? -14.813 -0.676 9.956 1.00 96.12 86 PHE A O 1
ATOM 706 N N . LYS A 1 87 ? -13.974 1.235 10.794 1.00 95.50 87 LYS A N 1
ATOM 707 C CA . LYS A 1 87 ? -15.132 1.529 11.656 1.00 95.50 87 LYS A CA 1
ATOM 708 C C . LYS A 1 87 ? -16.399 1.716 10.826 1.00 95.50 87 LYS A C 1
ATOM 710 O O . LYS A 1 87 ? -17.422 1.106 11.139 1.00 95.50 87 LYS A O 1
ATOM 715 N N . ASP A 1 88 ? -16.317 2.488 9.747 1.00 96.06 88 ASP A N 1
ATOM 716 C CA . ASP A 1 88 ? -17.447 2.733 8.851 1.00 96.06 88 ASP A CA 1
ATOM 717 C C . ASP A 1 88 ? -17.887 1.458 8.131 1.00 96.06 88 ASP A C 1
ATOM 719 O O . ASP A 1 88 ? -19.083 1.168 8.055 1.00 96.06 88 ASP A O 1
ATOM 723 N N . TYR A 1 89 ? -16.935 0.647 7.666 1.00 96.25 89 TYR A N 1
ATOM 724 C CA . TYR A 1 89 ? -17.232 -0.640 7.042 1.00 96.25 89 TYR A CA 1
ATOM 725 C C . TYR A 1 89 ? -17.917 -1.609 8.015 1.00 96.25 89 TYR A C 1
ATOM 727 O O . TYR A 1 89 ? -18.974 -2.145 7.692 1.00 96.25 89 TYR A O 1
ATOM 735 N N . ILE A 1 90 ? -17.367 -1.785 9.222 1.00 95.31 90 ILE A N 1
ATOM 736 C CA . ILE A 1 90 ? -17.919 -2.658 10.273 1.00 95.31 90 ILE A CA 1
ATOM 737 C C . ILE A 1 90 ? -19.346 -2.233 10.636 1.00 95.31 90 ILE A C 1
ATOM 739 O O . ILE A 1 90 ? -20.246 -3.074 10.694 1.00 95.31 90 ILE A O 1
ATOM 743 N N . LYS A 1 91 ? -19.572 -0.922 10.797 1.00 94.75 91 LYS A N 1
ATOM 744 C CA . LYS A 1 91 ? -20.903 -0.352 11.028 1.00 94.75 91 LYS A CA 1
ATOM 745 C C . LYS A 1 91 ? -21.857 -0.652 9.870 1.00 94.75 91 LYS A C 1
ATOM 747 O O . LYS A 1 91 ? -23.006 -1.010 10.105 1.00 94.75 91 LYS A O 1
ATOM 752 N N . THR A 1 92 ? -21.383 -0.525 8.633 1.00 97.31 92 THR A N 1
ATOM 753 C CA . THR A 1 92 ? -22.187 -0.745 7.421 1.00 97.31 92 THR A CA 1
ATOM 754 C C . THR A 1 92 ? -22.655 -2.193 7.298 1.00 97.31 92 THR A C 1
ATOM 756 O O . THR A 1 92 ? -23.800 -2.436 6.929 1.00 97.31 92 THR A O 1
ATOM 759 N N . ILE A 1 93 ? -21.802 -3.159 7.642 1.00 97.12 93 ILE A N 1
ATOM 760 C CA . ILE A 1 93 ? -22.146 -4.589 7.592 1.00 97.12 93 ILE A CA 1
ATOM 761 C C . ILE A 1 93 ? -22.852 -5.091 8.864 1.00 97.12 93 ILE A C 1
ATOM 763 O O . ILE A 1 93 ? -23.101 -6.288 8.985 1.00 97.12 93 ILE A O 1
ATOM 767 N N . GLY A 1 94 ? -23.165 -4.199 9.813 1.00 95.50 94 GLY A N 1
ATOM 768 C CA . GLY A 1 94 ? -23.873 -4.538 11.051 1.00 95.50 94 GLY A CA 1
ATOM 769 C C . GLY A 1 94 ? -23.084 -5.454 11.989 1.00 95.50 94 GLY A C 1
ATOM 770 O O . GLY A 1 94 ? -23.684 -6.217 12.741 1.00 95.50 94 GLY A O 1
ATOM 771 N N . MET A 1 95 ? -21.750 -5.419 11.926 1.00 95.00 95 MET A N 1
ATOM 772 C CA . MET A 1 95 ? -20.889 -6.207 12.806 1.00 95.00 95 MET A CA 1
ATOM 773 C C . MET A 1 95 ? -20.457 -5.398 14.029 1.00 95.00 95 MET A C 1
ATOM 775 O O . MET A 1 95 ? -20.305 -4.180 13.975 1.00 95.00 95 MET A O 1
AT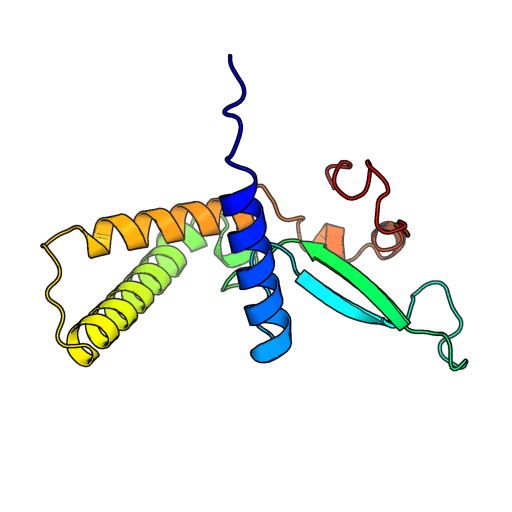OM 779 N N . GLU A 1 96 ? -20.186 -6.099 15.125 1.00 91.19 96 GLU A N 1
ATOM 780 C CA . GLU A 1 96 ? -19.547 -5.522 16.305 1.00 91.19 96 GLU A CA 1
ATOM 781 C C . GLU A 1 96 ? -18.061 -5.885 16.339 1.00 91.19 96 GLU A C 1
ATOM 783 O O . GLU A 1 96 ? -17.661 -6.999 15.990 1.00 91.19 96 GLU A O 1
ATOM 788 N N . CYS A 1 97 ? -17.229 -4.942 16.781 1.00 88.12 97 CYS A N 1
ATOM 789 C CA . CYS A 1 97 ? -15.800 -5.156 16.969 1.00 88.12 97 CYS A CA 1
ATOM 790 C C . CYS A 1 97 ? -15.445 -4.990 18.442 1.00 88.12 97 CYS A C 1
ATOM 792 O O . CYS A 1 97 ? -15.845 -4.017 19.084 1.00 88.12 97 CYS A O 1
ATOM 794 N N . LYS A 1 98 ? -14.675 -5.939 18.979 1.00 92.69 98 LYS A N 1
ATOM 795 C CA . LYS A 1 98 ? -14.177 -5.840 20.351 1.00 92.69 98 LYS A CA 1
ATOM 796 C C . LYS A 1 98 ? -13.233 -4.635 20.470 1.00 92.69 98 LYS A C 1
ATOM 798 O O . LYS A 1 98 ? -12.401 -4.446 19.577 1.00 92.69 98 LYS A O 1
ATOM 803 N N . PRO A 1 99 ? -13.300 -3.868 21.572 1.00 89.38 99 PRO A N 1
ATOM 804 C CA . PRO A 1 99 ? -12.399 -2.742 21.793 1.00 89.38 99 PRO A CA 1
ATOM 805 C C . PRO A 1 99 ? -10.925 -3.148 21.644 1.00 89.38 99 PRO A C 1
ATOM 807 O O . PRO A 1 99 ? -10.516 -4.189 22.160 1.00 89.38 99 PRO A O 1
ATOM 810 N N . GLY A 1 100 ? -10.135 -2.344 20.930 1.00 92.56 100 GLY A N 1
ATOM 811 C CA . GLY A 1 100 ? -8.691 -2.534 20.767 1.00 92.56 100 GLY A CA 1
ATOM 812 C C . GLY A 1 100 ? -8.266 -3.547 19.699 1.00 92.56 100 GLY A C 1
ATOM 813 O O . GLY A 1 100 ? -7.114 -3.510 19.270 1.00 92.56 100 GLY A O 1
ATOM 814 N N . ILE A 1 101 ? -9.159 -4.426 19.222 1.00 94.06 101 ILE A N 1
ATOM 815 C CA . ILE A 1 101 ? -8.824 -5.378 18.145 1.00 94.06 101 ILE A CA 1
ATOM 816 C C . ILE A 1 101 ? -8.563 -4.640 16.836 1.00 94.06 101 ILE A C 1
ATOM 818 O O . ILE A 1 101 ? -7.620 -4.963 16.114 1.00 94.06 101 ILE A O 1
ATOM 822 N N . LEU A 1 102 ? -9.388 -3.640 16.531 1.00 94.50 102 LEU A N 1
ATOM 823 C CA . LEU A 1 102 ? -9.227 -2.885 15.302 1.00 94.50 102 LEU A CA 1
ATOM 824 C C . LEU A 1 102 ? -7.930 -2.070 15.318 1.00 94.50 102 LEU A C 1
ATOM 826 O O . LEU A 1 102 ? -7.165 -2.123 14.359 1.00 94.50 102 LEU A O 1
ATOM 830 N N . GLU A 1 103 ? -7.666 -1.365 16.417 1.00 96.44 103 GLU A N 1
ATOM 831 C CA . GLU A 1 103 ? -6.433 -0.610 16.620 1.00 96.44 103 GLU A CA 1
ATOM 832 C C . GLU A 1 103 ? -5.200 -1.506 16.467 1.00 96.44 103 GLU A C 1
ATOM 834 O O . GLU A 1 103 ? -4.315 -1.179 15.679 1.00 96.44 103 GLU A O 1
ATOM 839 N N . TYR A 1 104 ? -5.197 -2.680 17.104 1.00 96.75 104 TYR A N 1
ATOM 840 C CA . TYR A 1 104 ? -4.117 -3.657 16.972 1.00 96.75 104 TYR A CA 1
ATOM 841 C C . TYR A 1 104 ? -3.851 -4.055 15.511 1.00 96.75 104 TYR A C 1
ATOM 843 O O . TYR A 1 104 ? -2.707 -4.052 15.053 1.00 96.75 104 TYR A O 1
ATOM 851 N N . HIS A 1 105 ? -4.895 -4.390 14.747 1.00 96.62 105 HIS A N 1
ATOM 852 C CA . HIS A 1 105 ? -4.717 -4.801 13.354 1.00 96.62 105 HIS A CA 1
ATOM 853 C C . HIS A 1 105 ? -4.272 -3.650 12.446 1.00 96.62 105 HIS A C 1
ATOM 855 O O . HIS A 1 105 ? -3.430 -3.873 11.576 1.00 96.62 105 HIS A O 1
ATOM 861 N N . VAL A 1 106 ? -4.778 -2.431 12.657 1.00 97.38 106 VAL A N 1
ATOM 862 C CA . VAL A 1 106 ? -4.338 -1.251 11.896 1.00 97.38 106 VAL A CA 1
ATOM 863 C C . VAL A 1 106 ? -2.855 -0.972 12.132 1.00 97.38 106 VAL A C 1
ATOM 865 O O . VAL A 1 106 ? -2.119 -0.764 11.171 1.00 97.38 106 VAL A O 1
ATOM 868 N N . GLU A 1 107 ? -2.388 -1.036 13.378 1.00 97.75 107 GLU A N 1
ATOM 869 C CA . GLU A 1 107 ? -0.968 -0.844 13.699 1.00 97.75 107 GLU A CA 1
ATOM 870 C C . GLU A 1 107 ? -0.090 -1.897 13.017 1.00 97.75 107 GLU A C 1
ATOM 872 O O . GLU A 1 107 ? 0.914 -1.567 12.388 1.00 97.75 107 GLU A O 1
ATOM 877 N N . ARG A 1 108 ? -0.518 -3.163 13.022 1.00 97.94 108 ARG A N 1
ATOM 878 C CA . ARG A 1 108 ? 0.197 -4.246 12.334 1.00 97.94 108 ARG A CA 1
ATOM 879 C C . ARG A 1 108 ? 0.260 -4.068 10.816 1.00 97.94 108 ARG A C 1
ATOM 881 O O . ARG A 1 108 ? 1.276 -4.424 10.215 1.00 97.94 108 ARG A O 1
ATOM 888 N N . ILE A 1 109 ? -0.792 -3.529 10.198 1.00 96.56 109 ILE A N 1
ATOM 889 C CA . ILE A 1 109 ? -0.800 -3.194 8.766 1.00 96.56 109 ILE A CA 1
ATOM 890 C C . ILE A 1 109 ? 0.194 -2.061 8.486 1.00 96.56 109 ILE A C 1
ATOM 892 O O . ILE A 1 109 ? 1.003 -2.185 7.569 1.00 96.56 109 ILE A O 1
ATOM 896 N N . LEU A 1 110 ? 0.194 -1.004 9.303 1.00 96.88 110 LEU A N 1
ATOM 897 C CA . LEU A 1 110 ? 1.123 0.123 9.163 1.00 96.88 110 LEU A CA 1
ATOM 898 C C . LEU A 1 110 ? 2.581 -0.293 9.319 1.00 96.88 110 LEU A C 1
ATOM 900 O O . LEU A 1 110 ? 3.428 0.126 8.537 1.00 96.88 110 LEU A O 1
ATOM 904 N N . GLU A 1 111 ? 2.879 -1.128 10.312 1.00 96.06 111 GLU A N 1
ATOM 905 C CA . GLU A 1 111 ? 4.224 -1.658 10.531 1.00 96.06 111 GLU A CA 1
ATOM 906 C C . GLU A 1 111 ? 4.688 -2.505 9.344 1.00 96.06 111 GLU A C 1
ATOM 908 O O . GLU A 1 111 ? 5.846 -2.429 8.933 1.00 96.06 111 GLU A O 1
ATOM 913 N N . PHE A 1 112 ? 3.784 -3.295 8.762 1.00 95.38 112 PHE A N 1
ATOM 914 C CA . PHE A 1 112 ? 4.090 -4.069 7.569 1.00 95.38 112 PHE A CA 1
ATOM 915 C C . PHE A 1 112 ? 4.320 -3.175 6.343 1.00 95.38 112 PHE A C 1
ATOM 917 O O . PHE A 1 112 ? 5.286 -3.385 5.614 1.00 95.38 112 PHE A O 1
ATOM 924 N N . GLU A 1 113 ? 3.496 -2.149 6.131 1.00 94.94 113 GLU A N 1
ATOM 925 C CA . GLU A 1 113 ? 3.684 -1.202 5.029 1.00 94.94 113 GLU A CA 1
ATOM 926 C C . GLU A 1 113 ? 4.977 -0.390 5.178 1.00 94.94 113 GLU A C 1
ATOM 928 O O . GLU A 1 113 ? 5.709 -0.208 4.202 1.00 94.94 113 GLU A O 1
ATOM 933 N N . HIS A 1 114 ? 5.308 0.037 6.400 1.00 95.00 114 HIS A N 1
ATOM 934 C CA . HIS A 1 114 ? 6.574 0.705 6.701 1.00 95.00 114 HIS A CA 1
ATOM 935 C C . HIS A 1 114 ? 7.760 -0.196 6.372 1.00 95.00 114 HIS A C 1
ATOM 937 O O . HIS A 1 114 ? 8.642 0.219 5.623 1.00 95.00 114 HIS A O 1
ATOM 943 N N . LEU A 1 115 ? 7.723 -1.457 6.819 1.00 93.69 115 LEU A N 1
ATOM 944 C CA . LEU A 1 115 ? 8.739 -2.459 6.499 1.00 93.69 115 LEU A CA 1
ATOM 945 C C . LEU A 1 115 ? 8.900 -2.645 4.984 1.00 93.69 115 LEU A C 1
ATOM 947 O O . LEU A 1 115 ? 10.023 -2.693 4.479 1.00 93.69 115 LEU A O 1
ATOM 951 N N . LEU A 1 116 ? 7.790 -2.741 4.249 1.00 92.00 116 LEU A N 1
ATOM 952 C CA . LEU A 1 116 ? 7.815 -2.840 2.793 1.00 92.00 116 LEU A CA 1
ATOM 953 C C . LEU A 1 116 ? 8.479 -1.612 2.161 1.00 92.00 116 LEU A C 1
ATOM 955 O O . LEU A 1 116 ? 9.296 -1.757 1.255 1.00 92.00 116 LEU A O 1
ATOM 959 N N . ALA A 1 117 ? 8.154 -0.409 2.635 1.00 91.44 117 ALA A N 1
ATOM 960 C CA . ALA A 1 117 ? 8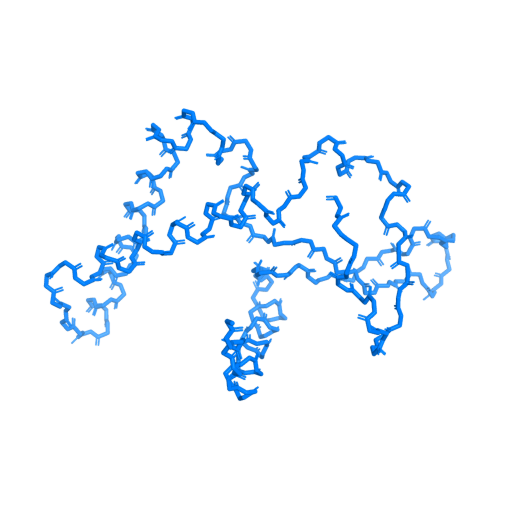.692 0.835 2.102 1.00 91.44 117 ALA A CA 1
ATOM 961 C C . ALA A 1 117 ? 10.184 1.040 2.409 1.00 91.44 117 ALA A C 1
ATOM 963 O O . ALA A 1 117 ? 10.884 1.620 1.579 1.00 91.44 117 ALA A O 1
ATOM 964 N N . THR A 1 118 ? 10.673 0.589 3.568 1.00 90.31 118 THR A N 1
ATOM 965 C CA . THR A 1 118 ? 12.051 0.852 4.014 1.00 90.31 118 THR A CA 1
ATOM 966 C C . THR A 1 118 ? 13.033 -0.270 3.703 1.00 90.31 118 THR A C 1
ATOM 968 O O . THR A 1 118 ? 14.214 0.010 3.507 1.00 90.31 118 THR A O 1
ATOM 971 N N . ASN A 1 119 ? 12.580 -1.528 3.662 1.00 89.12 119 ASN A N 1
ATOM 972 C CA . ASN A 1 119 ? 13.474 -2.690 3.577 1.00 89.12 119 ASN A CA 1
ATOM 973 C C . ASN A 1 119 ? 13.320 -3.492 2.282 1.00 89.12 119 ASN A C 1
ATOM 975 O O . ASN A 1 119 ? 14.229 -4.243 1.930 1.00 89.12 119 ASN A O 1
ATOM 979 N N . PHE A 1 120 ? 12.187 -3.356 1.593 1.00 84.75 120 PHE A N 1
ATOM 980 C CA . PHE A 1 120 ? 11.869 -4.130 0.388 1.00 84.75 120 PHE A CA 1
ATOM 981 C C . PHE A 1 120 ? 11.667 -3.256 -0.849 1.00 84.75 120 PHE A C 1
ATOM 983 O O . PHE A 1 120 ? 11.247 -3.750 -1.891 1.00 84.75 120 PHE A O 1
ATOM 990 N N . SER A 1 121 ? 12.011 -1.972 -0.753 1.00 82.81 121 SER A N 1
ATOM 991 C CA . SER A 1 121 ? 11.979 -1.043 -1.873 1.00 82.81 121 SER A CA 1
ATOM 992 C C . SER A 1 121 ? 13.329 -0.378 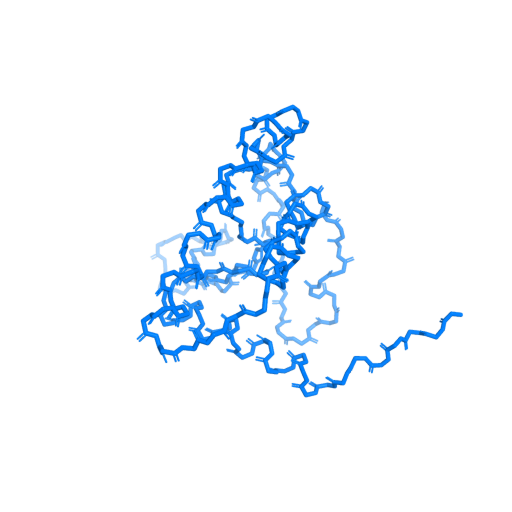-2.088 1.00 82.81 121 SER A C 1
ATOM 994 O O . SER A 1 121 ? 14.040 -0.044 -1.142 1.00 82.81 121 SER A O 1
ATOM 996 N N . THR A 1 122 ? 13.663 -0.154 -3.350 1.00 80.69 122 THR A N 1
ATOM 997 C CA . THR A 1 122 ? 14.839 0.598 -3.767 1.00 80.69 122 THR A CA 1
ATOM 998 C C . THR A 1 122 ? 14.561 2.103 -3.701 1.00 80.69 122 THR A C 1
ATOM 1000 O O . THR A 1 122 ? 13.450 2.559 -3.979 1.00 80.69 122 THR A O 1
ATOM 1003 N N . ASP A 1 123 ? 15.580 2.888 -3.341 1.00 75.69 123 ASP A N 1
ATOM 1004 C CA . ASP A 1 123 ? 15.508 4.353 -3.338 1.00 75.69 123 ASP A CA 1
ATOM 1005 C C . ASP A 1 123 ? 15.262 4.926 -4.747 1.00 75.69 123 ASP A C 1
ATOM 1007 O O . ASP A 1 123 ? 15.803 4.437 -5.743 1.00 75.69 123 ASP A O 1
ATOM 1011 N N . GLU A 1 124 ? 14.478 6.004 -4.815 1.00 74.06 124 GLU A N 1
ATOM 1012 C CA . GLU A 1 124 ? 14.076 6.673 -6.060 1.00 74.06 124 GLU A CA 1
ATOM 1013 C C . GLU A 1 124 ? 15.262 7.139 -6.917 1.00 74.06 124 GLU A C 1
ATOM 1015 O O . GLU A 1 124 ? 15.181 7.116 -8.142 1.00 74.06 124 GLU A O 1
ATOM 1020 N N . ASN A 1 125 ? 16.396 7.518 -6.318 1.00 76.25 125 ASN A N 1
ATOM 1021 C CA . ASN A 1 125 ? 17.558 7.932 -7.109 1.00 76.25 125 ASN A CA 1
ATOM 1022 C C . ASN A 1 125 ? 18.180 6.756 -7.863 1.00 76.25 125 ASN A C 1
ATOM 1024 O O . ASN A 1 125 ? 18.593 6.903 -9.009 1.00 76.25 125 ASN A O 1
ATOM 1028 N N . ILE A 1 126 ? 18.195 5.575 -7.245 1.00 76.50 126 ILE A N 1
ATOM 1029 C CA . ILE A 1 126 ? 18.722 4.361 -7.870 1.00 76.50 126 ILE A CA 1
ATOM 1030 C C . ILE A 1 126 ? 17.715 3.813 -8.895 1.00 76.50 126 ILE A C 1
ATOM 1032 O O . ILE A 1 126 ? 18.113 3.215 -9.893 1.00 76.50 126 ILE A O 1
ATOM 1036 N N . ARG A 1 127 ? 16.409 4.056 -8.702 1.00 74.25 127 ARG A N 1
ATOM 1037 C CA . ARG A 1 127 ? 15.383 3.757 -9.714 1.00 74.25 127 ARG A CA 1
ATOM 1038 C C . ARG A 1 127 ? 15.506 4.610 -10.966 1.00 74.25 127 ARG A C 1
ATOM 1040 O O . ARG A 1 127 ? 14.945 4.233 -11.971 1.00 74.25 127 ARG A O 1
ATOM 1047 N N . LYS A 1 128 ? 16.223 5.730 -10.974 1.00 76.25 128 LYS A N 1
ATOM 1048 C CA . LYS A 1 128 ? 16.391 6.519 -12.209 1.00 76.25 128 LYS A CA 1
ATOM 1049 C C . LYS A 1 128 ? 17.472 5.962 -13.138 1.00 76.25 128 LYS A C 1
ATOM 1051 O O . LYS A 1 128 ? 17.616 6.438 -14.261 1.00 76.25 128 LYS A O 1
ATOM 1056 N N . ASP A 1 129 ? 18.216 4.948 -12.699 1.00 79.56 129 ASP A N 1
ATOM 1057 C CA . ASP A 1 129 ? 19.213 4.277 -13.527 1.00 79.56 129 ASP A CA 1
ATOM 1058 C C . ASP A 1 129 ? 18.565 3.212 -14.428 1.00 79.56 129 ASP A C 1
ATOM 1060 O O . ASP A 1 129 ? 18.388 2.050 -14.046 1.00 79.56 129 ASP A O 1
ATOM 1064 N N . PHE A 1 130 ? 18.243 3.618 -15.660 1.00 70.19 130 PHE A N 1
ATOM 1065 C CA . PHE A 1 130 ? 17.613 2.775 -16.681 1.00 70.19 130 PHE A CA 1
ATOM 1066 C C . PHE A 1 130 ? 18.405 1.508 -17.038 1.00 70.19 130 PHE A C 1
ATOM 1068 O O . PHE A 1 130 ? 17.817 0.533 -17.510 1.00 70.19 130 PHE A O 1
ATOM 1075 N N . SER A 1 131 ? 19.713 1.464 -16.760 1.00 70.88 131 SER A N 1
ATOM 1076 C CA . SER A 1 131 ? 20.527 0.271 -17.015 1.00 70.88 131 SER A CA 1
ATOM 1077 C C . SER A 1 131 ? 20.103 -0.934 -16.161 1.00 70.88 131 SER A C 1
ATOM 1079 O O . SER A 1 131 ? 20.291 -2.083 -16.567 1.00 70.88 131 SER A O 1
ATOM 1081 N N . ARG A 1 132 ? 19.460 -0.688 -15.010 1.00 68.56 132 ARG A N 1
ATOM 1082 C CA . ARG A 1 132 ? 19.033 -1.714 -14.044 1.00 68.56 132 ARG A CA 1
ATOM 1083 C C . ARG A 1 132 ? 17.675 -2.332 -14.356 1.00 68.56 132 ARG A C 1
ATOM 1085 O O . ARG A 1 132 ? 17.407 -3.454 -13.934 1.00 68.56 132 ARG A O 1
ATOM 1092 N N . PHE A 1 133 ? 16.836 -1.626 -15.111 1.00 66.25 133 PHE A N 1
ATOM 1093 C CA . PHE A 1 133 ? 15.481 -2.071 -15.463 1.00 66.25 133 PHE A CA 1
ATOM 1094 C C . PHE A 1 133 ? 15.496 -3.300 -16.368 1.00 66.25 133 PHE A C 1
ATOM 1096 O O . PHE A 1 133 ? 14.519 -4.036 -16.484 1.00 66.25 133 PHE A O 1
ATOM 1103 N N . ILE A 1 134 ? 16.624 -3.538 -17.029 1.00 71.00 134 ILE A N 1
ATOM 1104 C CA . ILE A 1 134 ? 16.737 -4.536 -18.072 1.00 71.00 134 ILE A CA 1
ATOM 1105 C C . ILE A 1 134 ? 17.241 -5.857 -17.480 1.00 71.00 134 ILE A C 1
ATOM 1107 O O . ILE A 1 134 ? 18.383 -6.269 -17.680 1.00 71.00 134 ILE A O 1
ATOM 1111 N N . ASN A 1 135 ? 16.346 -6.570 -16.797 1.00 77.56 135 ASN A N 1
ATOM 1112 C CA . ASN A 1 135 ? 16.590 -7.929 -16.307 1.00 77.56 135 ASN A CA 1
ATOM 1113 C C . ASN A 1 135 ? 15.571 -8.921 -16.899 1.00 77.56 135 ASN A C 1
ATOM 1115 O O . ASN A 1 135 ? 14.691 -9.397 -16.182 1.00 77.56 135 ASN A O 1
ATOM 1119 N N . PRO A 1 13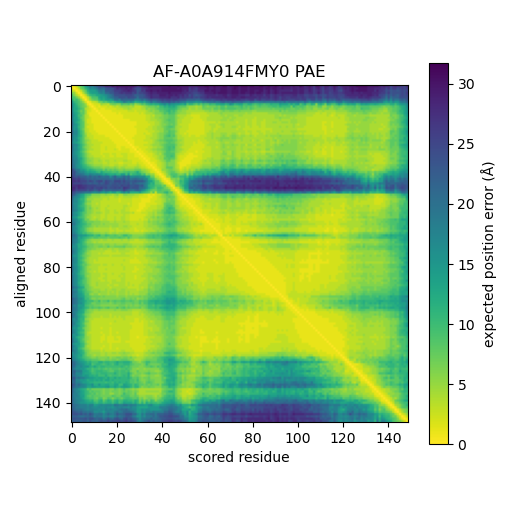6 ? 15.638 -9.225 -18.213 1.00 77.75 136 PRO A N 1
ATOM 1120 C CA . PRO A 1 136 ? 14.683 -10.130 -18.837 1.00 77.75 136 PRO A CA 1
ATOM 1121 C C . PRO A 1 136 ? 14.839 -11.539 -18.261 1.00 77.75 136 PRO A C 1
ATOM 1123 O O . PRO A 1 136 ? 15.913 -12.141 -18.332 1.00 77.75 136 PRO A O 1
ATOM 1126 N N . LYS A 1 137 ? 13.747 -12.068 -17.715 1.00 78.06 137 LYS A N 1
ATOM 1127 C CA . LYS A 1 137 ? 13.652 -13.424 -17.170 1.00 78.06 137 LYS A CA 1
ATOM 1128 C C . LYS A 1 137 ? 12.498 -14.169 -17.822 1.00 78.06 137 LYS A C 1
ATOM 1130 O O . LYS A 1 137 ? 11.502 -13.556 -18.207 1.00 78.06 137 LYS A O 1
ATOM 1135 N N . LYS A 1 138 ? 12.616 -15.491 -17.945 1.00 79.00 138 LYS A N 1
ATOM 1136 C CA . LYS A 1 138 ? 11.498 -16.336 -18.371 1.00 79.00 138 LYS A CA 1
ATOM 1137 C C . LYS A 1 138 ? 10.700 -16.767 -17.149 1.00 79.00 138 LYS A C 1
ATOM 1139 O O . LYS A 1 138 ? 11.261 -17.055 -16.094 1.00 79.00 138 LYS A O 1
ATOM 1144 N N . VAL A 1 139 ? 9.379 -16.844 -17.296 1.00 75.06 139 VAL A N 1
ATOM 1145 C CA . VAL A 1 139 ? 8.513 -17.410 -16.255 1.00 75.06 139 VAL A CA 1
ATOM 1146 C C . VAL A 1 139 ? 8.971 -18.844 -15.972 1.00 75.06 139 VAL A C 1
ATOM 1148 O O . VAL A 1 139 ? 9.043 -19.660 -16.888 1.00 75.06 139 VAL A O 1
ATOM 1151 N N . GLY A 1 140 ? 9.300 -19.135 -14.712 1.00 70.06 140 GLY A N 1
ATOM 1152 C CA . GLY A 1 140 ? 9.844 -20.430 -14.286 1.00 70.06 140 GLY A CA 1
ATOM 1153 C C . GLY A 1 140 ? 11.355 -20.443 -14.026 1.00 70.06 140 GLY A C 1
ATOM 1154 O O . GLY A 1 140 ? 11.842 -21.409 -13.437 1.00 70.06 140 GLY A O 1
ATOM 1155 N N . ASP A 1 141 ? 12.089 -19.380 -14.376 1.00 73.44 141 ASP A N 1
ATOM 1156 C CA . ASP A 1 141 ? 13.489 -19.236 -13.964 1.00 73.44 141 ASP A CA 1
ATOM 1157 C C . ASP A 1 141 ? 13.566 -19.050 -12.437 1.00 73.44 141 ASP A C 1
ATOM 1159 O O . ASP A 1 141 ? 12.944 -18.152 -11.869 1.00 73.44 141 ASP A O 1
ATOM 1163 N N . ARG A 1 142 ? 14.359 -19.887 -11.754 1.00 55.34 142 ARG A N 1
ATOM 1164 C CA . ARG A 1 142 ? 14.502 -19.869 -10.280 1.00 55.34 142 ARG A CA 1
ATOM 1165 C C . ARG A 1 142 ? 15.099 -18.566 -9.733 1.00 55.34 142 ARG A C 1
ATOM 1167 O O . ARG A 1 142 ? 14.863 -18.224 -8.579 1.00 55.34 142 ARG A O 1
ATOM 1174 N N . ASP A 1 143 ? 15.799 -17.815 -10.579 1.00 59.31 143 ASP A N 1
ATOM 1175 C CA . ASP A 1 143 ? 16.452 -16.550 -10.231 1.00 59.31 143 ASP A CA 1
ATOM 1176 C C . ASP A 1 143 ? 15.562 -15.317 -10.457 1.00 59.31 143 ASP A C 1
ATOM 1178 O O . ASP A 1 143 ? 16.072 -14.195 -10.486 1.00 59.31 143 ASP A O 1
ATOM 1182 N N . LEU A 1 144 ? 14.245 -15.492 -10.643 1.00 57.78 144 LEU A N 1
ATOM 1183 C CA . LEU A 1 144 ? 13.317 -14.376 -10.881 1.00 57.78 144 LEU A CA 1
ATOM 1184 C C . LEU A 1 144 ? 13.330 -13.327 -9.751 1.00 57.78 144 LEU A C 1
ATOM 1186 O O . LEU A 1 144 ? 13.028 -12.168 -10.004 1.00 57.78 144 LEU A O 1
ATOM 1190 N N . PHE A 1 145 ? 13.691 -13.725 -8.523 1.00 54.91 145 PHE A N 1
ATOM 1191 C CA . PHE A 1 145 ? 13.510 -12.909 -7.314 1.00 54.91 145 PHE A CA 1
ATOM 1192 C C . PHE A 1 145 ? 14.775 -12.742 -6.447 1.00 54.91 145 PHE A C 1
ATOM 1194 O O . PHE A 1 145 ? 14.687 -12.214 -5.342 1.00 54.91 145 PHE A O 1
ATOM 1201 N N . LEU A 1 146 ? 15.951 -13.211 -6.894 1.00 44.09 146 LEU A N 1
ATOM 1202 C CA . LEU A 1 146 ? 17.102 -13.441 -5.996 1.00 44.09 146 LEU A CA 1
ATOM 1203 C C . LEU A 1 146 ? 18.268 -12.447 -6.079 1.00 44.09 146 LEU A C 1
ATOM 1205 O O . LEU A 1 146 ? 19.243 -12.612 -5.346 1.00 44.09 146 LEU A O 1
ATOM 1209 N N . LYS A 1 147 ? 18.198 -11.384 -6.884 1.00 41.44 147 LYS A N 1
ATOM 1210 C CA . LYS A 1 147 ? 19.175 -10.292 -6.748 1.00 41.44 147 LYS A CA 1
ATOM 1211 C C . LYS A 1 147 ? 18.563 -9.159 -5.939 1.00 41.44 147 LYS A C 1
ATOM 1213 O O . LYS A 1 147 ? 17.686 -8.462 -6.430 1.00 41.44 147 LYS A O 1
ATOM 1218 N N . LYS A 1 148 ? 19.052 -8.991 -4.702 1.00 39.97 148 LYS A N 1
ATOM 1219 C CA . LYS A 1 148 ? 18.907 -7.735 -3.956 1.00 39.97 148 LYS A CA 1
ATOM 1220 C C . LYS A 1 148 ? 19.349 -6.596 -4.880 1.00 39.97 148 LYS A C 1
ATOM 1222 O O . LYS A 1 148 ? 20.492 -6.605 -5.343 1.00 39.97 148 LYS A O 1
ATOM 1227 N N . PHE A 1 149 ? 18.418 -5.700 -5.179 1.00 43.69 149 PHE A N 1
ATOM 1228 C CA . PHE A 1 149 ? 18.679 -4.425 -5.833 1.00 43.69 149 PHE A CA 1
ATOM 1229 C C . PHE A 1 149 ? 19.239 -3.425 -4.825 1.00 43.69 149 PHE A C 1
ATOM 1231 O O . PHE A 1 149 ? 18.877 -3.515 -3.633 1.00 43.69 149 PHE A O 1
#